Protein AF-A0A967LXI8-F1 (afdb_monomer)

Solvent-accessible surface area (backbone atoms only — not comparable to full-atom va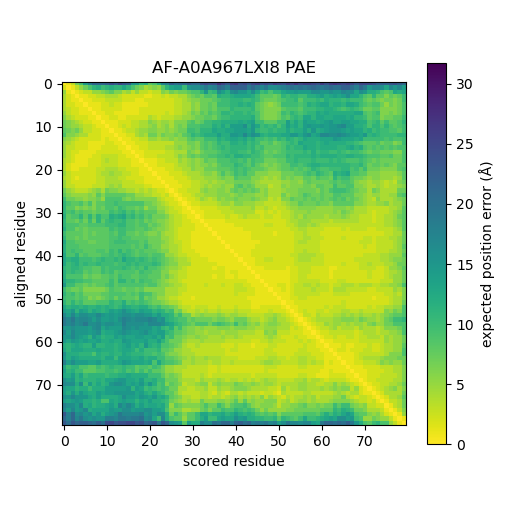lues): 5223 Å² total; per-residue (Å²): 133,88,61,44,78,49,76,47,64,48,99,86,67,49,80,45,76,47,80,33,88,75,84,85,81,89,74,85,84,69,64,52,69,69,57,47,56,47,30,60,77,61,64,37,50,58,41,100,76,55,25,48,34,53,46,94,90,44,71,43,44,40,74,32,87,99,43,71,56,66,72,56,51,48,43,91,62,83,85,134

Nearest PDB structures (foldseek):
  8esc-assembly1_P  TM=3.809E-01  e=4.066E+00  Saccharomyces cerevisiae

pLDDT: mean 89.79, std 8.17, range [47.81, 96.81]

Structure (mmCIF, N/CA/C/O backbone):
data_AF-A0A967LXI8-F1
#
_entry.id   AF-A0A967LXI8-F1
#
loop_
_atom_site.group_PDB
_atom_site.id
_atom_site.type_symbol
_atom_site.label_atom_id
_atom_site.label_alt_id
_atom_site.label_comp_id
_atom_site.label_asym_id
_atom_site.label_entity_id
_atom_site.label_seq_id
_atom_site.pdbx_PDB_ins_code
_atom_site.Cartn_x
_atom_site.Cartn_y
_atom_site.Cartn_z
_atom_site.occupancy
_atom_site.B_iso_or_equiv
_atom_site.auth_seq_id
_atom_site.auth_comp_id
_atom_site.auth_asym_id
_atom_site.auth_atom_id
_atom_site.pdbx_PDB_model_num
ATOM 1 N N . ASN A 1 1 ? -23.845 -10.449 25.420 1.00 64.56 1 ASN A N 1
ATOM 2 C CA . ASN A 1 1 ? -23.491 -9.179 24.765 1.00 64.56 1 ASN A CA 1
ATOM 3 C C . ASN A 1 1 ? -22.161 -9.386 24.095 1.00 64.56 1 ASN A C 1
ATOM 5 O O . ASN A 1 1 ? -21.203 -9.656 24.804 1.00 64.56 1 ASN A O 1
ATOM 9 N N . ASP A 1 2 ? -22.138 -9.327 22.767 1.00 84.00 2 ASP A N 1
ATOM 10 C CA . ASP A 1 2 ? -20.943 -9.528 21.936 1.00 84.00 2 ASP A CA 1
ATOM 11 C C . ASP A 1 2 ? -20.290 -8.176 21.587 1.00 84.00 2 ASP A C 1
ATOM 13 O O . ASP A 1 2 ? -19.858 -7.952 20.459 1.00 84.00 2 ASP A O 1
ATOM 17 N N . ASN A 1 3 ? -20.276 -7.246 22.550 1.00 89.69 3 ASN A N 1
ATOM 18 C CA . ASN A 1 3 ? -19.707 -5.911 22.375 1.00 89.69 3 ASN A CA 1
ATOM 19 C C . ASN A 1 3 ? -18.177 -6.001 22.262 1.00 89.69 3 ASN A C 1
ATOM 21 O O . ASN A 1 3 ? -17.545 -6.870 22.869 1.00 89.69 3 ASN A O 1
ATOM 25 N N . LEU A 1 4 ? -17.584 -5.086 21.500 1.00 93.88 4 LEU A N 1
ATOM 26 C CA . LEU A 1 4 ? -16.143 -4.980 21.294 1.00 93.88 4 LEU A CA 1
ATOM 27 C C . LEU A 1 4 ? -15.573 -3.879 22.184 1.00 93.88 4 LEU A C 1
ATOM 29 O O . LEU A 1 4 ? -16.091 -2.767 22.198 1.00 93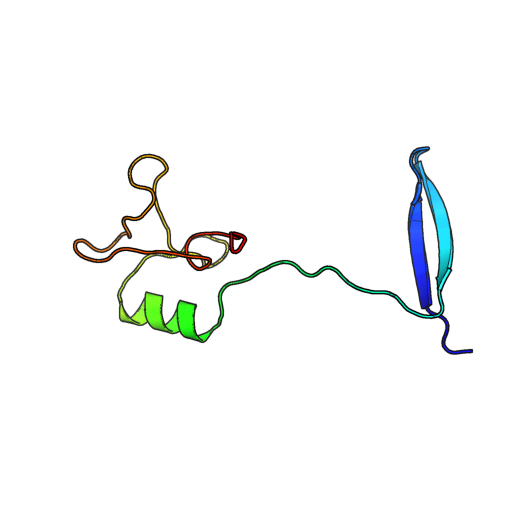.88 4 LEU A O 1
ATOM 33 N N . GLU A 1 5 ? -14.484 -4.173 22.883 1.00 95.94 5 GLU A N 1
ATOM 34 C CA . GLU A 1 5 ? -13.774 -3.200 23.711 1.00 95.94 5 GLU A CA 1
ATOM 35 C C . GLU A 1 5 ? -12.560 -2.648 22.951 1.00 95.94 5 GLU A C 1
ATOM 37 O O . GLU A 1 5 ? -11.741 -3.412 22.431 1.00 95.94 5 GLU A O 1
ATOM 42 N N . VAL A 1 6 ? -12.434 -1.321 22.880 1.00 95.56 6 VAL A N 1
ATOM 43 C CA . VAL A 1 6 ? -11.284 -0.642 22.269 1.00 95.56 6 VAL A CA 1
ATOM 44 C C . VAL A 1 6 ? -10.554 0.166 23.332 1.00 95.56 6 VAL A C 1
ATOM 46 O O . VAL A 1 6 ? -11.118 1.069 23.950 1.00 95.56 6 VAL A O 1
ATOM 49 N N . GLN A 1 7 ? -9.269 -0.140 23.508 1.00 96.62 7 GLN A N 1
ATOM 50 C CA . GLN A 1 7 ? -8.370 0.597 24.386 1.00 96.62 7 GLN A CA 1
ATOM 51 C C . GLN A 1 7 ? -7.499 1.554 23.570 1.00 96.62 7 GLN A C 1
ATOM 53 O O . GLN A 1 7 ? -6.802 1.133 22.646 1.00 96.62 7 GLN A O 1
ATOM 58 N N . TYR A 1 8 ? -7.505 2.837 23.924 1.00 94.69 8 TYR A N 1
ATOM 59 C CA . TYR A 1 8 ? -6.696 3.859 23.257 1.00 94.69 8 TYR A CA 1
ATOM 60 C C . TYR A 1 8 ? -6.278 4.966 24.227 1.00 94.69 8 TYR A C 1
ATOM 62 O O . TYR A 1 8 ? -6.890 5.160 25.274 1.00 94.69 8 TYR A O 1
ATOM 70 N N . ALA A 1 9 ? -5.210 5.689 23.894 1.00 96.81 9 ALA A N 1
ATOM 71 C CA . ALA A 1 9 ? -4.830 6.901 24.611 1.00 96.81 9 ALA A CA 1
ATOM 72 C C . ALA A 1 9 ? -5.538 8.104 23.980 1.00 96.81 9 ALA A C 1
ATOM 74 O O . ALA A 1 9 ? -5.522 8.249 22.756 1.00 96.81 9 ALA A O 1
ATOM 75 N N . ASP A 1 10 ? -6.154 8.957 24.794 1.00 93.50 10 ASP A N 1
ATOM 76 C CA . ASP A 1 10 ? -6.716 10.215 24.308 1.00 93.50 10 ASP A CA 1
ATOM 77 C C . ASP A 1 10 ? -5.635 11.295 24.105 1.00 93.50 10 ASP A C 1
ATOM 79 O O . ASP A 1 10 ? -4.450 11.079 24.364 1.00 93.50 10 ASP A O 1
ATOM 83 N N . GLU A 1 11 ? -6.036 12.482 23.643 1.00 94.44 11 GLU A N 1
ATOM 84 C CA . GLU A 1 11 ? -5.118 13.603 23.377 1.00 94.44 11 GLU A CA 1
ATOM 85 C C . GLU A 1 11 ? -4.344 14.076 24.621 1.00 94.44 11 GLU A C 1
ATOM 87 O O . GLU A 1 11 ? -3.298 14.712 24.498 1.00 94.44 11 GLU A O 1
ATOM 92 N N . SER A 1 12 ? -4.831 13.755 25.825 1.00 95.19 12 SER A N 1
ATOM 93 C CA . SER A 1 12 ? -4.154 14.053 27.090 1.00 95.19 12 SER A CA 1
ATOM 94 C C . SER A 1 12 ? -3.178 12.953 27.532 1.00 95.19 12 SER A C 1
ATOM 96 O O . SER A 1 12 ? -2.486 13.110 28.538 1.00 95.19 12 SER A O 1
ATOM 98 N N . GLY A 1 13 ? -3.098 11.850 26.780 1.00 94.25 13 GLY A N 1
ATOM 99 C CA . GLY A 1 13 ? -2.291 10.673 27.095 1.00 94.25 13 GLY A CA 1
ATOM 100 C C . GLY A 1 13 ? -2.942 9.736 28.114 1.00 94.25 13 GLY A C 1
ATOM 101 O O . GLY A 1 13 ? -2.288 8.804 28.587 1.00 94.25 13 GLY A O 1
ATOM 102 N N . LEU A 1 14 ? -4.209 9.963 28.469 1.00 96.38 14 LEU A N 1
ATOM 103 C CA . LEU A 1 14 ? -4.938 9.097 29.387 1.00 96.38 14 LEU A CA 1
ATOM 104 C C . LEU A 1 14 ? -5.512 7.902 28.634 1.00 96.38 14 LEU A C 1
ATOM 106 O O . LEU A 1 14 ? -6.106 8.040 27.565 1.00 96.38 14 LEU A O 1
ATOM 110 N N . ILE A 1 15 ? -5.344 6.719 29.219 1.00 96.69 15 ILE A N 1
ATOM 111 C CA . ILE A 1 15 ? -5.894 5.484 28.671 1.00 96.69 15 ILE A CA 1
ATOM 112 C C . ILE A 1 15 ? -7.406 5.468 28.879 1.00 96.69 15 ILE A C 1
ATOM 114 O O . ILE A 1 15 ? -7.889 5.558 30.009 1.00 96.69 15 ILE A O 1
ATOM 118 N N . LYS A 1 16 ? -8.134 5.307 27.778 1.00 96.12 16 LYS A N 1
ATOM 119 C CA . LYS A 1 16 ? -9.571 5.072 27.737 1.00 96.12 16 LYS A CA 1
ATOM 120 C C . LYS A 1 16 ? -9.862 3.669 27.239 1.00 96.12 16 LYS A C 1
ATOM 122 O O . LYS A 1 16 ? -9.086 3.082 26.485 1.00 96.12 16 LYS A O 1
ATOM 127 N N . VAL A 1 17 ? -10.986 3.156 27.709 1.00 95.94 17 VAL A N 1
ATOM 128 C CA . VAL A 1 17 ? -11.542 1.858 27.353 1.00 95.94 17 VAL A CA 1
ATOM 129 C C . VAL A 1 17 ? -13.012 2.111 27.050 1.00 95.94 17 VAL A C 1
ATOM 131 O O . VAL A 1 17 ? -13.728 2.618 27.913 1.00 95.94 17 VAL A O 1
ATOM 134 N N . GLU A 1 18 ? -13.434 1.837 25.819 1.00 95.50 18 GLU A N 1
ATOM 135 C CA . GLU A 1 18 ? -14.798 2.100 25.352 1.00 95.50 18 GLU A CA 1
ATOM 136 C C . GLU A 1 18 ? -15.388 0.854 24.676 1.00 95.50 18 GLU A C 1
ATOM 138 O O . GLU A 1 18 ? -14.682 0.131 23.969 1.00 95.50 18 GLU A O 1
ATOM 143 N N . GLU A 1 19 ? -16.681 0.601 24.907 1.00 96.50 19 GLU A N 1
ATOM 144 C CA . GLU A 1 19 ? -17.429 -0.497 24.286 1.00 96.50 19 GLU A CA 1
ATOM 145 C C . GLU A 1 19 ? -18.178 -0.016 23.037 1.00 96.50 19 GLU A C 1
ATOM 147 O O . GLU A 1 19 ? -18.875 0.999 23.068 1.00 96.50 19 GLU A O 1
ATOM 152 N N . PHE A 1 20 ? -18.090 -0.790 21.956 1.00 94.56 20 PHE A N 1
ATOM 153 C CA . PHE A 1 20 ? -18.773 -0.539 20.691 1.00 94.56 20 PHE A CA 1
ATOM 154 C C . PHE A 1 20 ? -19.506 -1.793 20.213 1.00 94.56 20 PHE A C 1
ATOM 156 O O . PHE A 1 20 ? -18.999 -2.908 20.328 1.00 94.56 20 PHE A O 1
ATOM 163 N N . ASP A 1 21 ? -20.667 -1.613 19.586 1.00 94.94 21 ASP A N 1
ATOM 164 C CA . ASP A 1 21 ? -21.382 -2.712 18.923 1.00 94.94 21 ASP A CA 1
ATOM 165 C C . ASP A 1 21 ? -20.667 -3.186 17.638 1.00 94.94 21 ASP A C 1
ATOM 167 O O . ASP A 1 21 ? -20.883 -4.301 17.166 1.00 94.94 21 ASP A O 1
ATOM 171 N N . MET A 1 22 ? -19.820 -2.336 17.040 1.00 93.19 22 MET A N 1
ATOM 172 C CA . MET A 1 22 ? -19.074 -2.627 15.813 1.00 93.19 22 MET A CA 1
ATOM 173 C C . MET A 1 22 ? -17.791 -1.791 15.729 1.00 93.19 22 MET A C 1
ATOM 175 O O . MET A 1 22 ? -17.806 -0.593 15.999 1.00 93.19 22 MET A O 1
ATOM 179 N N . VAL A 1 23 ? -16.701 -2.411 15.268 1.00 92.88 23 VAL A N 1
ATOM 180 C CA . VAL A 1 23 ? -15.425 -1.745 14.968 1.00 92.88 23 VAL A CA 1
ATOM 181 C C . VAL A 1 23 ? -15.099 -1.935 13.488 1.00 92.88 23 VAL A C 1
ATOM 183 O O . VAL A 1 23 ? -15.104 -3.059 12.987 1.00 92.88 23 VAL A O 1
ATOM 186 N N . VAL A 1 24 ? -14.798 -0.841 12.785 1.00 94.31 24 VAL A N 1
ATOM 187 C CA . VAL A 1 24 ? -14.364 -0.862 11.379 1.00 94.31 24 VAL A CA 1
ATOM 188 C C . VAL A 1 24 ? -12.864 -0.593 11.321 1.00 94.31 24 VAL A C 1
ATOM 190 O O . VAL A 1 24 ? -12.400 0.457 11.757 1.00 94.31 24 VAL A O 1
ATOM 193 N N . LEU A 1 25 ? -12.103 -1.540 10.772 1.00 92.19 25 LEU A N 1
ATOM 194 C CA . LEU A 1 25 ? -10.659 -1.403 10.591 1.00 92.19 25 LEU A CA 1
ATOM 1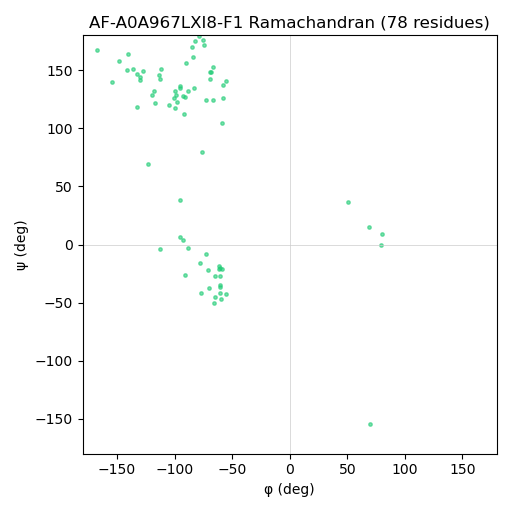95 C C . LEU A 1 25 ? -10.356 -0.815 9.209 1.00 92.19 25 LEU A C 1
ATOM 197 O O . LEU A 1 25 ? -10.547 -1.478 8.189 1.00 92.19 25 LEU A O 1
ATOM 201 N N . SER A 1 26 ? -9.841 0.412 9.175 1.00 90.94 26 SER A N 1
ATOM 202 C CA . SER A 1 26 ? -9.323 1.042 7.954 1.00 90.94 26 SER A CA 1
ATOM 203 C C . SER A 1 26 ? -7.953 0.457 7.598 1.00 90.94 26 SER A C 1
ATOM 205 O O . SER A 1 26 ? -6.915 1.025 7.932 1.00 90.94 26 SER A O 1
ATOM 207 N N . VAL A 1 27 ? -7.948 -0.727 6.983 1.00 87.94 27 VAL A N 1
ATOM 208 C CA . VAL A 1 27 ? -6.723 -1.458 6.623 1.00 87.94 27 VAL A CA 1
ATOM 209 C C . VAL A 1 27 ? -5.929 -0.757 5.513 1.00 87.94 27 VAL A C 1
ATOM 211 O O . VAL A 1 27 ? -6.499 -0.104 4.640 1.00 87.94 27 VAL A O 1
ATOM 214 N N . GLY A 1 28 ? -4.601 -0.904 5.547 1.00 84.44 28 GLY A N 1
ATOM 215 C CA . GLY A 1 28 ? -3.703 -0.375 4.517 1.00 84.44 28 GLY A CA 1
ATOM 216 C C . GLY A 1 28 ? -3.731 -1.172 3.207 1.00 84.44 28 GLY A C 1
ATOM 217 O O . GLY A 1 28 ? -4.311 -2.255 3.129 1.00 84.44 28 GLY A O 1
ATOM 218 N N . LEU A 1 29 ? -3.068 -0.636 2.179 1.00 86.31 29 LEU A N 1
ATOM 219 C CA . LEU A 1 29 ? -2.902 -1.297 0.883 1.00 86.31 29 LEU A CA 1
ATOM 220 C C . LEU A 1 29 ? -1.570 -2.050 0.821 1.00 86.31 29 LEU A C 1
ATOM 222 O O . LEU A 1 29 ? -0.527 -1.517 1.192 1.00 86.31 29 LEU A O 1
ATOM 226 N N . GLN A 1 30 ? -1.611 -3.268 0.289 1.00 88.19 30 GLN A N 1
ATOM 227 C CA . GLN A 1 30 ? -0.435 -4.082 -0.003 1.00 88.19 30 GLN A CA 1
ATOM 228 C C . GLN A 1 30 ? -0.565 -4.662 -1.421 1.00 88.19 30 GLN A C 1
ATOM 230 O O . GLN A 1 30 ? -1.687 -4.966 -1.845 1.00 88.19 30 GLN A O 1
ATOM 235 N N . PRO A 1 31 ? 0.543 -4.837 -2.164 1.00 89.38 31 PRO A N 1
ATOM 236 C CA . PRO A 1 31 ? 0.521 -5.509 -3.455 1.00 89.38 31 PRO A CA 1
ATOM 237 C C . PRO A 1 31 ? -0.084 -6.909 -3.363 1.00 89.38 31 PRO A C 1
ATOM 239 O O . PRO A 1 31 ? 0.159 -7.646 -2.403 1.00 89.38 31 PRO A O 1
ATOM 242 N N . SER A 1 32 ? -0.873 -7.287 -4.371 1.00 91.38 32 SER A N 1
ATOM 243 C CA . SER A 1 32 ? -1.417 -8.640 -4.451 1.00 91.38 32 SER A CA 1
ATOM 244 C C . SER A 1 32 ? -0.297 -9.652 -4.688 1.00 91.38 32 SER A C 1
ATOM 246 O O . SER A 1 32 ? 0.726 -9.347 -5.303 1.00 91.38 32 SER A O 1
ATOM 248 N N . ARG A 1 33 ? -0.515 -10.891 -4.243 1.00 93.44 33 ARG A N 1
ATOM 249 C CA . ARG A 1 33 ? 0.428 -11.988 -4.476 1.00 93.44 33 ARG A CA 1
ATOM 250 C C . ARG A 1 33 ? 0.735 -12.177 -5.967 1.00 93.44 33 ARG A C 1
ATOM 252 O O . ARG A 1 33 ? 1.897 -12.293 -6.331 1.00 93.44 33 ARG A O 1
ATOM 259 N N . ASP A 1 34 ? -0.285 -12.111 -6.818 1.00 94.25 34 ASP A N 1
ATOM 260 C CA . ASP A 1 34 ? -0.133 -12.230 -8.272 1.00 94.25 34 ASP A CA 1
ATOM 261 C C . ASP A 1 34 ? 0.762 -11.126 -8.861 1.00 94.25 34 ASP A C 1
ATOM 263 O O . ASP A 1 34 ? 1.504 -11.372 -9.811 1.00 94.25 34 ASP A O 1
ATOM 267 N N . ALA A 1 35 ? 0.717 -9.908 -8.303 1.00 91.50 35 ALA A N 1
ATOM 268 C CA . ALA A 1 35 ? 1.569 -8.806 -8.743 1.00 91.50 35 ALA A CA 1
ATOM 269 C C . ALA A 1 35 ? 3.042 -9.032 -8.361 1.00 91.50 35 ALA A C 1
ATOM 271 O O . ALA A 1 35 ? 3.931 -8.729 -9.156 1.00 91.50 35 ALA A O 1
ATOM 272 N N . ILE A 1 36 ? 3.295 -9.615 -7.185 1.00 94.19 36 ILE A N 1
ATOM 273 C CA . ILE A 1 36 ? 4.639 -10.008 -6.736 1.00 94.19 36 ILE 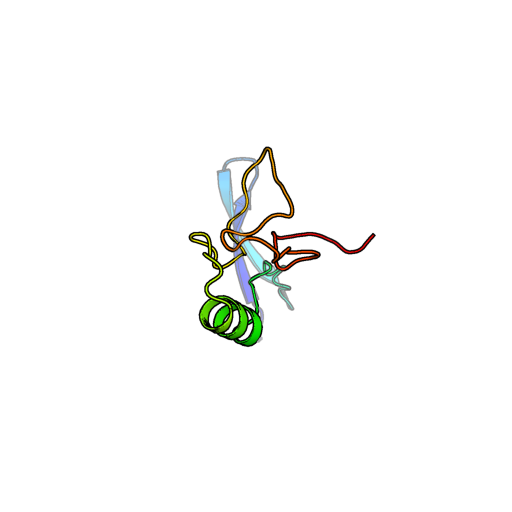A CA 1
ATOM 274 C C . ILE A 1 36 ? 5.190 -11.120 -7.637 1.00 94.19 36 ILE A C 1
ATOM 276 O O . ILE A 1 36 ? 6.275 -10.978 -8.194 1.00 94.19 36 ILE A O 1
ATOM 280 N N . GLU A 1 37 ? 4.410 -12.180 -7.867 1.00 95.81 37 GLU A N 1
ATOM 281 C CA . GLU A 1 37 ? 4.800 -13.292 -8.747 1.00 95.81 37 GLU A CA 1
ATOM 282 C C . GLU A 1 37 ? 5.052 -12.815 -10.189 1.00 95.81 37 GLU A C 1
ATOM 284 O O . GLU A 1 37 ? 5.963 -13.289 -10.873 1.00 95.81 37 GLU A O 1
ATOM 289 N N . LEU A 1 38 ? 4.267 -11.847 -10.672 1.00 93.31 38 LEU A N 1
ATOM 290 C CA . LEU A 1 38 ? 4.506 -11.222 -11.967 1.00 93.31 38 LEU A CA 1
ATOM 291 C C . LEU A 1 38 ? 5.823 -10.438 -11.983 1.00 93.31 38 LEU A C 1
ATOM 293 O O . LEU A 1 38 ? 6.574 -10.568 -12.946 1.00 93.31 38 LEU A O 1
ATOM 297 N N . ALA A 1 39 ? 6.117 -9.646 -10.951 1.00 93.44 39 ALA A N 1
ATOM 298 C CA . ALA A 1 39 ? 7.366 -8.896 -10.869 1.00 93.44 39 ALA A CA 1
ATOM 299 C C . ALA A 1 39 ? 8.592 -9.820 -10.864 1.00 93.44 39 ALA A C 1
ATOM 301 O O . ALA A 1 39 ? 9.527 -9.573 -11.622 1.00 93.44 39 ALA A O 1
ATOM 302 N N . GLU A 1 40 ? 8.542 -10.934 -10.128 1.00 94.25 40 GLU A N 1
ATOM 303 C CA . GLU A 1 40 ? 9.592 -11.961 -10.133 1.00 94.25 40 GLU A CA 1
ATOM 304 C C . GLU A 1 40 ? 9.804 -12.556 -11.533 1.00 94.25 40 GLU A C 1
ATOM 306 O O . GLU A 1 40 ? 10.929 -12.627 -12.025 1.00 94.25 40 GLU A O 1
ATOM 311 N N . ARG A 1 41 ? 8.720 -12.923 -12.232 1.00 95.19 41 ARG A N 1
ATOM 312 C CA . ARG A 1 41 ? 8.784 -13.451 -13.611 1.00 95.19 41 ARG A CA 1
ATOM 313 C C . ARG A 1 41 ? 9.298 -12.434 -14.624 1.00 95.19 41 ARG A C 1
ATOM 315 O O . ARG A 1 41 ? 9.789 -12.812 -15.687 1.00 95.19 41 ARG A O 1
ATOM 322 N N . LEU A 1 42 ? 9.102 -11.153 -14.337 1.00 93.50 42 LEU A N 1
ATOM 323 C CA . LEU A 1 42 ? 9.587 -10.046 -15.143 1.00 93.50 42 LEU A CA 1
ATOM 324 C C . LEU A 1 42 ? 10.958 -9.549 -14.664 1.00 93.50 42 LEU A C 1
ATOM 326 O O . LEU A 1 42 ? 11.444 -8.582 -15.235 1.00 93.50 42 LEU A O 1
ATOM 330 N N . GLU A 1 43 ? 11.589 -10.184 -13.675 1.00 94.94 43 GLU A N 1
ATOM 331 C CA . GLU A 1 43 ? 12.882 -9.756 -13.121 1.00 94.94 43 GLU A CA 1
ATOM 332 C C . GLU A 1 43 ? 12.890 -8.258 -12.741 1.00 94.94 43 GLU A C 1
ATOM 334 O O . GLU A 1 43 ? 13.866 -7.538 -12.947 1.00 94.94 43 GLU A O 1
ATOM 339 N N . VAL A 1 44 ? 11.755 -7.773 -12.227 1.00 95.06 44 VAL A N 1
ATOM 340 C CA . VAL A 1 44 ? 11.594 -6.416 -11.697 1.00 95.06 44 VAL A CA 1
ATOM 341 C C . VAL A 1 44 ? 11.877 -6.447 -10.200 1.00 95.06 44 VAL A C 1
ATOM 343 O O . VAL A 1 44 ? 11.292 -7.242 -9.468 1.00 95.06 44 VAL A O 1
ATOM 346 N N . GLU A 1 45 ? 12.762 -5.567 -9.743 1.00 95.31 45 GLU A N 1
ATOM 347 C CA . GLU A 1 45 ? 13.100 -5.438 -8.328 1.00 95.31 45 GLU A CA 1
ATOM 348 C C . GLU A 1 45 ? 11.923 -4.853 -7.540 1.00 95.31 45 GLU A C 1
ATOM 350 O O . GLU A 1 45 ? 11.200 -3.969 -8.013 1.00 95.31 45 GLU A O 1
ATOM 355 N N . LEU A 1 46 ? 11.743 -5.358 -6.321 1.00 94.38 46 LEU A N 1
ATOM 356 C CA . LEU A 1 46 ? 10.726 -4.904 -5.383 1.00 94.38 46 LEU A CA 1
ATOM 357 C C . LEU A 1 46 ? 11.380 -4.254 -4.164 1.00 94.38 46 LEU A C 1
ATOM 359 O O . LEU A 1 46 ? 12.4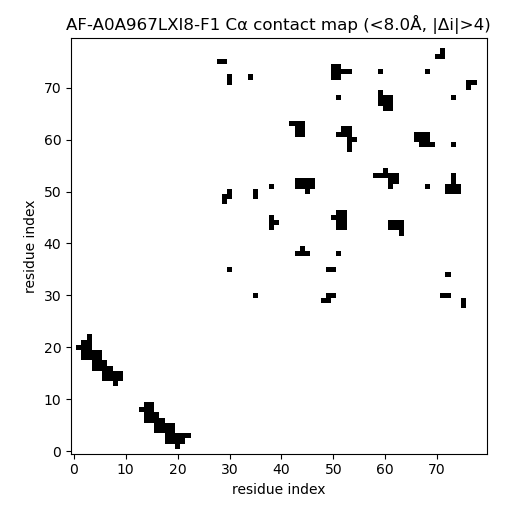26 -4.704 -3.694 1.00 94.38 46 LEU A O 1
ATOM 363 N N . ASN A 1 47 ? 10.722 -3.232 -3.621 1.00 92.06 47 ASN A N 1
ATOM 364 C CA . ASN A 1 47 ? 11.127 -2.596 -2.375 1.00 92.06 47 ASN A CA 1
ATOM 365 C C . ASN A 1 47 ? 10.764 -3.466 -1.154 1.00 92.06 47 ASN A C 1
ATOM 367 O O . ASN A 1 47 ? 10.087 -4.488 -1.266 1.00 92.06 47 ASN A O 1
ATOM 371 N N . HIS A 1 48 ? 11.159 -3.041 0.052 1.00 92.94 48 HIS A N 1
ATOM 372 C CA . HIS A 1 48 ? 10.872 -3.781 1.295 1.00 92.94 48 HIS A CA 1
ATOM 373 C C . HIS A 1 48 ? 9.366 -4.003 1.572 1.00 92.94 48 HIS A C 1
ATOM 375 O O . HIS A 1 48 ? 8.999 -4.917 2.308 1.00 92.94 48 HIS A O 1
ATOM 381 N N . TYR A 1 49 ? 8.492 -3.196 0.968 1.00 91.31 49 TYR A N 1
ATOM 382 C CA . TYR A 1 49 ? 7.035 -3.299 1.068 1.00 91.31 49 TYR A CA 1
ATOM 383 C C . TYR A 1 49 ? 6.402 -4.101 -0.091 1.00 91.31 49 TYR A C 1
ATOM 385 O O . TYR A 1 49 ? 5.178 -4.188 -0.179 1.00 91.31 49 TYR A O 1
ATOM 393 N N . ASN A 1 50 ? 7.220 -4.716 -0.953 1.00 92.44 50 ASN A N 1
ATOM 394 C CA . ASN A 1 50 ? 6.848 -5.488 -2.145 1.00 92.44 50 ASN A CA 1
ATOM 395 C C . ASN A 1 50 ? 6.241 -4.686 -3.312 1.00 92.44 50 ASN A C 1
ATOM 397 O O . ASN A 1 50 ? 5.657 -5.281 -4.220 1.00 92.44 50 ASN A O 1
ATOM 401 N N . PHE A 1 51 ? 6.358 -3.357 -3.316 1.00 92.69 51 PHE A N 1
ATOM 402 C CA . PHE A 1 51 ? 6.008 -2.545 -4.490 1.00 92.69 51 PHE A CA 1
ATOM 403 C C . PHE A 1 51 ? 7.183 -2.495 -5.467 1.00 92.69 51 PHE A C 1
ATOM 405 O O . PHE A 1 51 ? 8.321 -2.743 -5.072 1.00 92.69 51 PHE A O 1
ATOM 412 N N . ALA A 1 52 ? 6.929 -2.143 -6.729 1.00 92.69 52 ALA A N 1
ATOM 413 C CA . ALA A 1 52 ? 8.000 -1.986 -7.712 1.00 92.69 52 ALA A CA 1
ATOM 414 C C . ALA A 1 52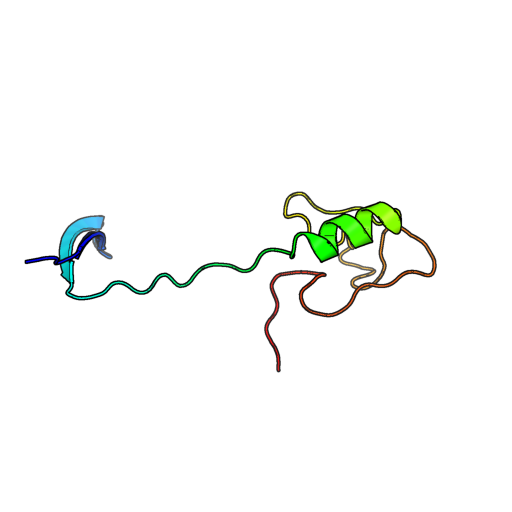 ? 9.030 -0.937 -7.256 1.00 92.69 52 ALA A C 1
ATOM 416 O O . ALA A 1 52 ? 8.674 0.211 -6.977 1.00 92.69 52 ALA A O 1
ATOM 417 N N . GLU A 1 53 ? 10.307 -1.319 -7.217 1.00 92.88 53 GLU A N 1
ATOM 418 C CA . GLU A 1 53 ? 11.400 -0.403 -6.901 1.00 92.88 53 GLU A CA 1
ATOM 419 C C . GLU A 1 53 ? 11.533 0.631 -8.032 1.00 92.88 53 GLU A C 1
ATOM 421 O O . GLU A 1 53 ? 11.648 0.291 -9.214 1.00 92.88 53 GLU A O 1
ATOM 426 N N . THR A 1 54 ? 11.468 1.914 -7.673 1.00 90.12 54 THR A N 1
ATOM 427 C CA . THR A 1 54 ? 11.592 3.043 -8.607 1.00 90.12 54 THR A CA 1
ATOM 428 C C . THR A 1 54 ? 12.391 4.156 -7.942 1.00 90.12 54 THR A C 1
ATOM 430 O O . THR A 1 54 ? 12.337 4.324 -6.726 1.00 90.12 54 THR A O 1
ATOM 433 N N . SER A 1 55 ? 13.114 4.959 -8.726 1.00 86.50 55 SER A N 1
ATOM 434 C CA . SER A 1 55 ? 13.855 6.101 -8.178 1.00 86.50 55 SER A CA 1
ATOM 435 C C . SER A 1 55 ? 13.006 7.375 -8.166 1.00 86.50 55 SER A C 1
ATOM 437 O O . SER A 1 55 ? 12.103 7.557 -8.986 1.00 86.50 55 SER A O 1
ATOM 439 N N . SER A 1 56 ? 13.339 8.321 -7.284 1.00 85.06 56 SER A N 1
ATOM 440 C CA . SER A 1 56 ? 12.665 9.627 -7.228 1.00 85.06 56 SER A CA 1
ATOM 441 C C . SER A 1 56 ? 12.788 10.433 -8.528 1.00 85.06 56 SER A C 1
ATOM 443 O O . SER A 1 56 ? 11.919 11.253 -8.819 1.00 85.06 56 SER A O 1
ATOM 445 N N . PHE A 1 57 ? 13.851 10.207 -9.309 1.00 86.81 57 PHE A N 1
ATOM 446 C CA . PHE A 1 57 ? 14.111 10.909 -10.571 1.00 86.81 57 PHE A CA 1
ATOM 447 C C . PHE A 1 57 ? 13.514 10.199 -11.791 1.00 86.81 57 PHE A C 1
ATOM 449 O O . PHE A 1 57 ? 13.177 10.857 -12.772 1.00 86.81 57 PHE A O 1
ATOM 456 N N . GLU A 1 58 ? 13.334 8.879 -11.724 1.00 86.25 58 GLU A N 1
ATOM 457 C CA . GLU A 1 58 ? 12.701 8.071 -12.770 1.00 86.25 58 GLU A CA 1
ATOM 458 C C . GLU A 1 58 ? 11.498 7.309 -12.187 1.00 86.25 58 GLU A C 1
ATOM 460 O O . GLU A 1 58 ? 11.509 6.084 -12.065 1.00 86.25 58 GLU A O 1
ATOM 465 N N . PRO A 1 59 ? 10.427 8.037 -11.831 1.00 84.75 59 PRO A N 1
ATOM 466 C CA . PRO A 1 59 ? 9.344 7.539 -10.992 1.00 84.75 59 PRO A CA 1
ATOM 467 C C . PRO A 1 59 ? 8.566 6.344 -11.568 1.00 84.75 59 PRO A C 1
ATOM 469 O O . PRO A 1 59 ? 7.869 5.651 -10.847 1.00 84.75 59 PRO A O 1
ATOM 472 N N . VAL A 1 60 ? 8.597 6.117 -12.874 1.00 88.50 60 VAL A N 1
ATOM 473 C CA . VAL A 1 60 ? 7.814 5.052 -13.531 1.00 88.50 60 VAL A CA 1
ATOM 474 C C . VAL A 1 60 ? 8.689 3.943 -14.098 1.00 88.50 60 VAL A C 1
ATOM 476 O O . VAL A 1 60 ? 8.173 2.971 -14.646 1.00 88.50 60 VAL A O 1
ATOM 479 N N . LYS A 1 61 ? 10.008 4.102 -14.012 1.00 91.00 61 LYS A N 1
ATOM 480 C CA . LYS A 1 61 ? 10.971 3.182 -14.598 1.00 91.00 61 LYS A CA 1
ATOM 481 C C . LYS A 1 61 ? 11.322 2.120 -13.568 1.00 91.00 61 LYS A C 1
ATOM 483 O O . LYS A 1 61 ? 11.673 2.454 -12.441 1.00 91.00 61 LYS A O 1
ATOM 488 N N . THR A 1 62 ? 11.192 0.863 -13.969 1.00 92.88 62 THR A N 1
ATOM 489 C CA . THR A 1 62 ? 11.582 -0.275 -13.131 1.00 92.88 62 THR A CA 1
ATOM 490 C C . THR A 1 62 ? 13.086 -0.532 -13.236 1.00 92.88 62 THR A C 1
ATOM 492 O O . THR A 1 62 ? 13.767 0.083 -14.058 1.00 92.88 62 THR A O 1
ATOM 495 N N . SER A 1 63 ? 13.607 -1.477 -12.453 1.00 92.44 63 SER A N 1
ATOM 496 C CA . SER A 1 63 ? 14.988 -1.965 -12.590 1.00 92.44 63 SER A CA 1
ATOM 497 C C . SER A 1 63 ? 15.275 -2.616 -13.952 1.00 92.44 63 SER A C 1
ATOM 499 O O . SER A 1 63 ? 16.437 -2.733 -14.341 1.00 92.44 63 SER A O 1
ATOM 501 N N . ARG A 1 64 ? 14.236 -3.026 -14.697 1.00 92.19 64 ARG A N 1
ATOM 502 C CA . ARG A 1 64 ? 14.368 -3.642 -16.019 1.00 92.19 64 ARG A CA 1
ATOM 503 C C . ARG A 1 64 ? 14.100 -2.634 -17.132 1.00 92.19 64 ARG A C 1
ATOM 505 O O . ARG A 1 64 ? 12.981 -2.143 -17.300 1.00 92.19 64 ARG A O 1
ATOM 512 N N . ASP A 1 65 ? 15.118 -2.389 -17.951 1.00 91.44 65 ASP A N 1
ATOM 513 C CA . ASP A 1 65 ? 15.006 -1.502 -19.107 1.00 91.44 65 ASP A CA 1
ATOM 514 C C . ASP A 1 65 ? 13.908 -1.959 -20.080 1.00 91.44 65 ASP A C 1
ATOM 516 O O . ASP A 1 65 ? 13.736 -3.143 -20.375 1.00 91.44 65 ASP A O 1
ATOM 520 N N . GLY A 1 66 ? 13.137 -0.990 -20.576 1.00 91.19 66 GLY A N 1
ATOM 521 C CA . GLY A 1 66 ? 11.969 -1.237 -21.422 1.00 91.19 66 GLY A CA 1
ATOM 522 C C . GLY A 1 66 ? 10.707 -1.655 -20.659 1.00 91.19 66 GLY A C 1
A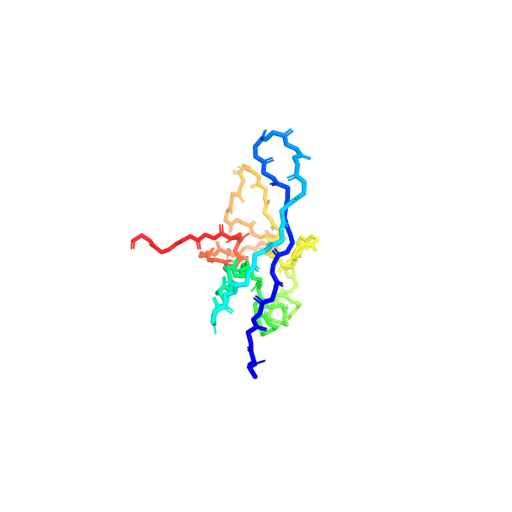TOM 523 O O . GLY A 1 66 ? 9.664 -1.833 -21.288 1.00 91.19 66 GLY A O 1
ATOM 524 N N . VAL A 1 67 ? 10.766 -1.772 -19.327 1.00 91.62 67 VAL A N 1
ATOM 525 C CA . VAL A 1 67 ? 9.617 -2.104 -18.476 1.00 91.62 67 VAL A CA 1
ATOM 526 C C . VAL A 1 67 ? 9.312 -0.981 -17.498 1.00 91.62 67 VAL A C 1
ATOM 528 O O . VAL A 1 67 ? 10.182 -0.446 -16.809 1.00 91.62 67 VAL A O 1
ATOM 531 N N . TYR A 1 68 ? 8.031 -0.631 -17.446 1.00 91.31 68 TYR A N 1
ATOM 532 C CA . TYR A 1 68 ? 7.520 0.515 -16.710 1.00 91.31 68 TYR A CA 1
ATOM 533 C C . TYR A 1 68 ? 6.384 0.083 -15.78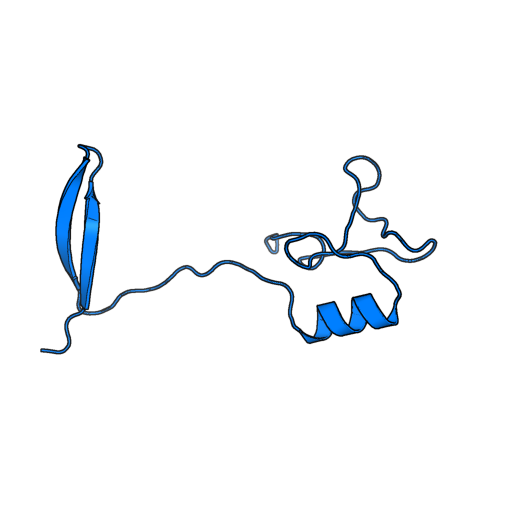8 1.00 91.31 68 TYR A C 1
ATOM 535 O O . TYR A 1 68 ? 5.636 -0.842 -16.105 1.00 91.31 68 TYR A O 1
ATOM 543 N N . VAL A 1 69 ? 6.246 0.780 -14.662 1.00 90.94 69 VAL A N 1
ATOM 544 C CA . VAL A 1 69 ? 5.195 0.547 -13.668 1.00 90.94 69 VAL A CA 1
ATOM 545 C C . VAL A 1 69 ? 4.223 1.724 -13.612 1.00 90.94 69 VAL A C 1
ATOM 547 O O . VAL A 1 69 ? 4.611 2.890 -13.719 1.00 90.94 69 VAL A O 1
ATOM 550 N N . CYS A 1 70 ? 2.939 1.426 -13.421 1.00 87.06 70 CYS A N 1
ATOM 551 C CA . CYS A 1 70 ? 1.880 2.415 -13.255 1.00 87.06 70 CYS A CA 1
ATOM 552 C C . CYS A 1 70 ? 0.868 1.984 -12.182 1.00 87.06 70 CYS A C 1
ATOM 554 O O . CY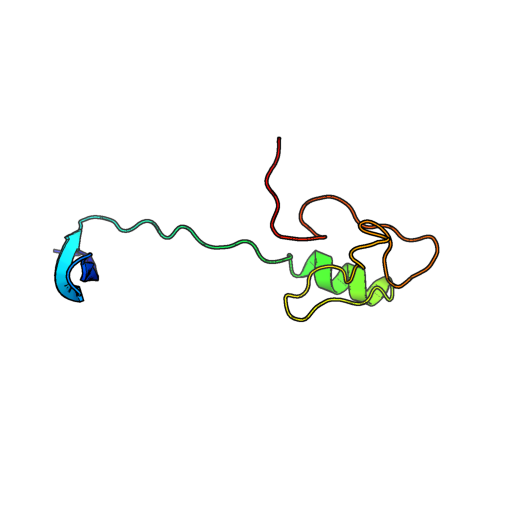S A 1 70 ? 0.822 0.826 -11.767 1.00 87.06 70 CYS A O 1
ATOM 556 N N . GLY A 1 71 ? 0.058 2.941 -11.725 1.00 85.69 71 GLY A N 1
ATOM 557 C CA . GLY A 1 71 ? -0.999 2.698 -10.743 1.00 85.69 71 GLY A CA 1
ATOM 558 C C . GLY A 1 71 ? -0.488 2.385 -9.335 1.00 85.69 71 GLY A C 1
ATOM 559 O O . GLY A 1 71 ? 0.610 2.791 -8.940 1.00 85.69 71 GLY A O 1
ATOM 560 N N . SER A 1 72 ? -1.318 1.666 -8.582 1.00 84.31 72 SER A N 1
ATOM 561 C CA . SER A 1 72 ? -1.118 1.335 -7.166 1.00 84.31 72 SER A CA 1
ATOM 562 C C . SER A 1 72 ? -0.034 0.286 -6.909 1.00 84.31 72 SER A C 1
ATOM 564 O O . SER A 1 72 ? 0.346 0.071 -5.766 1.00 84.31 72 SER A O 1
ATOM 566 N N . PHE A 1 73 ? 0.505 -0.358 -7.949 1.00 85.50 73 PHE A N 1
ATOM 567 C CA . PHE A 1 73 ? 1.626 -1.290 -7.782 1.00 85.50 73 PHE A CA 1
ATOM 568 C C . PHE A 1 73 ? 2.975 -0.582 -7.595 1.00 85.50 73 PHE A C 1
ATOM 570 O O . PHE A 1 73 ? 3.949 -1.180 -7.143 1.00 85.50 73 PHE A O 1
ATOM 577 N N . ARG A 1 74 ? 3.036 0.712 -7.917 1.00 82.50 74 ARG A N 1
ATOM 578 C CA . ARG A 1 74 ? 4.216 1.523 -7.632 1.00 82.50 74 ARG A CA 1
ATOM 579 C C . ARG A 1 74 ? 4.298 1.930 -6.160 1.00 82.50 74 ARG A C 1
ATOM 581 O O . ARG A 1 74 ? 5.386 1.980 -5.607 1.00 82.50 74 ARG A O 1
ATOM 588 N N . ASP A 1 75 ? 3.168 2.313 -5.581 1.00 80.81 75 ASP A N 1
ATOM 589 C CA . ASP A 1 75 ? 3.054 2.755 -4.193 1.00 80.81 75 ASP A CA 1
ATOM 590 C C . ASP A 1 75 ? 1.570 2.802 -3.802 1.00 80.81 75 ASP A C 1
ATOM 592 O O . ASP A 1 75 ? 0.696 2.793 -4.678 1.00 80.81 75 ASP A O 1
ATOM 596 N N . CYS A 1 76 ? 1.285 2.924 -2.508 1.00 77.69 76 CYS A N 1
ATOM 597 C CA . CYS A 1 76 ? -0.051 3.176 -1.984 1.00 77.69 76 CYS A CA 1
ATOM 598 C C . CYS A 1 76 ? -0.602 4.494 -2.563 1.00 77.69 76 CYS A C 1
ATOM 600 O O . CYS A 1 76 ? -0.173 5.586 -2.186 1.00 77.69 76 CYS A O 1
ATOM 602 N N . LYS A 1 77 ? -1.528 4.394 -3.523 1.00 76.25 77 LYS A N 1
ATOM 603 C CA . LYS A 1 77 ? -2.117 5.531 -4.246 1.00 76.25 77 LYS A CA 1
ATOM 604 C C . LYS A 1 77 ? -3.626 5.376 -4.379 1.00 76.25 77 LYS A C 1
ATOM 606 O O . LYS A 1 77 ? -4.124 4.252 -4.447 1.00 76.25 77 LYS A O 1
ATOM 611 N N . ASP A 1 78 ? -4.324 6.505 -4.437 1.00 68.19 78 ASP A N 1
ATOM 612 C CA . ASP A 1 78 ? -5.763 6.576 -4.680 1.00 68.19 78 ASP A CA 1
ATOM 613 C C . ASP A 1 78 ? -6.107 6.552 -6.183 1.00 68.19 78 ASP A C 1
ATOM 615 O O . ASP A 1 78 ? -5.232 6.592 -7.056 1.00 68.19 78 ASP A O 1
ATOM 619 N N . ILE A 1 79 ? -7.403 6.411 -6.477 1.00 62.22 79 ILE A N 1
ATOM 620 C CA . ILE A 1 79 ? -7.966 6.590 -7.820 1.00 62.22 79 ILE A CA 1
ATOM 621 C C . ILE A 1 79 ? -8.541 8.018 -7.873 1.00 62.22 79 ILE A C 1
ATOM 623 O O . ILE A 1 79 ? -9.391 8.316 -7.032 1.00 62.22 79 ILE A O 1
ATOM 627 N N . PRO A 1 80 ? -8.106 8.878 -8.816 1.00 47.81 80 PRO A N 1
ATOM 628 C CA . PRO A 1 80 ? -8.698 10.199 -9.046 1.00 47.81 80 PRO A CA 1
ATOM 629 C C . PRO A 1 80 ? -10.132 10.154 -9.586 1.00 47.81 80 PRO A C 1
ATOM 631 O O . PRO A 1 80 ? -10.449 9.211 -10.352 1.00 47.81 80 PRO A O 1
#

Mean predicted aligned error: 6.62 Å

Sequence (80 aa):
NDNLEVQYADESGLIKVEEFDMVVLSVGLQPSRDAIELAERLEVELNHYNFAETSSFEPVKTSRDGVYVCGSFRDCKDIP

Secondary structure (DSSP, 8-state):
--PEEEEEE-TTS-EEEEEES-----PPP---HHHHHHHHHTT--B-TTSSBP--SSSTTB-SSTT-B--GGGTSS----

Foldseek 3Di:
DPWDWDWDQDPVRDIDIDTDPDDDDPDFDADDPVLLVVCVVVVWDADPRRAGDDDPVGQFDTPDPPDGDDDCSSHRDDDD

Radius of gyration: 19.72 Å; Cα contacts (8 Å, |Δi|>4): 95; chains: 1; bounding box: 38×28×51 Å